Protein AF-A0A7C1BKJ1-F1 (afdb_monomer)

Foldseek 3Di:
DDPVVVVVVVVVVVVVVVVVVVVVVVVVVVVVQQDFDKDKDDWDWDDPVPPDIDIDIDIDGPGPDDDDDD

Secondary structure (DSSP, 8-state):
--HHHHHHHHHHHHHHHHHHHHHHHHHHHHHHT----EEEEEEEEEE-SSS-EEEEEEEEE-SSS-----

Nearest PDB structures (foldseek):
  7z83-assembly1_L  TM=3.908E-01  e=3.676E+00  Escherichia coli BL21(DE3)
  8y3q-assembly1_A  TM=4.339E-01  e=9.880E+00  African swine fever virus

Sequence (70 aa):
MSTVVTTLIILVVSVLLATVVTFYAINVTTTRVQEESLQVTKLHIWHNGTTFAEAAFLIINTGGRDVVLD

Radius of gyration: 27.25 Å; Cα contacts (8 Å, |Δi|>4): 58; chains: 1; bounding box: 51×19×78 Å

Solvent-accessible surface area (backbone atoms only — not comparable to full-atom values): 4393 Å² total; per-residue (Å²): 136,58,72,68,57,56,54,51,51,53,50,53,54,50,54,56,52,52,51,54,53,49,54,48,53,48,53,54,49,64,60,66,68,48,42,78,35,76,46,79,43,77,75,48,77,50,69,73,89,78,87,50,73,51,74,49,66,46,77,41,80,75,32,79,51,91,82,86,88,129

pLDDT: mean 88.62, std 8.31, range [63.19, 98.12]

Structure (mmCIF, N/CA/C/O backbone):
data_AF-A0A7C1BKJ1-F1
#
_entry.id   AF-A0A7C1BKJ1-F1
#
loop_
_atom_site.group_PDB
_atom_site.id
_atom_site.type_symbol
_atom_site.label_atom_id
_atom_site.label_alt_id
_atom_site.label_comp_id
_atom_site.label_asym_id
_atom_site.label_entity_id
_atom_site.label_seq_id
_atom_site.pdbx_PDB_ins_code
_atom_site.Cartn_x
_atom_site.Cartn_y
_atom_site.Cartn_z
_atom_site.occupancy
_atom_site.B_iso_or_equiv
_atom_site.auth_seq_id
_atom_site.auth_comp_id
_atom_site.auth_asym_id
_atom_site.auth_atom_id
_atom_site.pdbx_PDB_model_num
ATOM 1 N N . MET A 1 1 ? -27.658 -10.885 36.854 1.00 63.19 1 MET A N 1
ATOM 2 C CA . MET A 1 1 ? -26.632 -10.134 36.094 1.00 63.19 1 MET A CA 1
ATOM 3 C C . MET A 1 1 ? -27.035 -8.661 36.107 1.00 63.19 1 MET A C 1
ATOM 5 O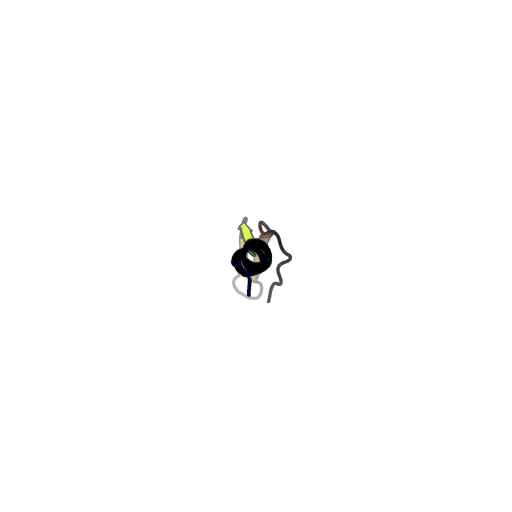 O . MET A 1 1 ? -28.200 -8.394 35.850 1.00 63.19 1 MET A O 1
ATOM 9 N N . SER A 1 2 ? -26.152 -7.732 36.484 1.00 85.25 2 SER A N 1
ATOM 10 C CA . SER A 1 2 ? -26.481 -6.296 36.602 1.00 85.25 2 SER A CA 1
ATOM 11 C C . SER A 1 2 ? -26.377 -5.587 35.249 1.00 85.25 2 SER A C 1
ATOM 13 O O . SER A 1 2 ?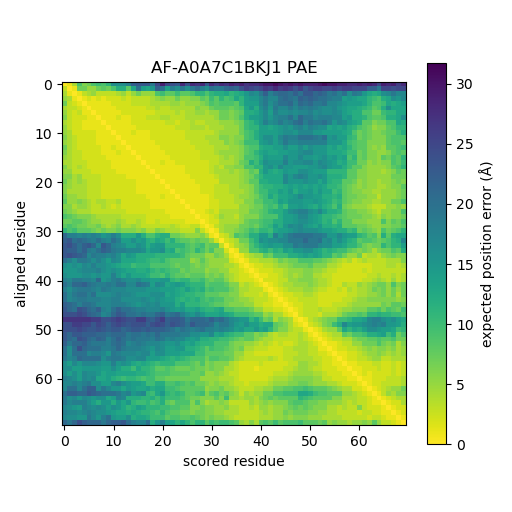 -25.452 -5.870 34.488 1.00 85.25 2 SER A O 1
ATOM 15 N N . THR A 1 3 ? -27.281 -4.640 34.977 1.00 91.56 3 THR A N 1
ATOM 16 C CA . THR A 1 3 ? -27.294 -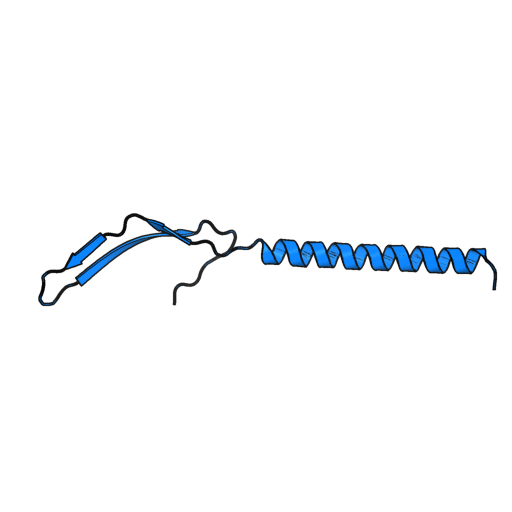3.805 33.761 1.00 91.56 3 THR A CA 1
ATOM 17 C C . THR A 1 3 ? -25.942 -3.135 33.511 1.00 91.56 3 THR A C 1
ATOM 19 O O . THR A 1 3 ? -25.464 -3.145 32.378 1.00 91.56 3 THR A O 1
ATOM 22 N N 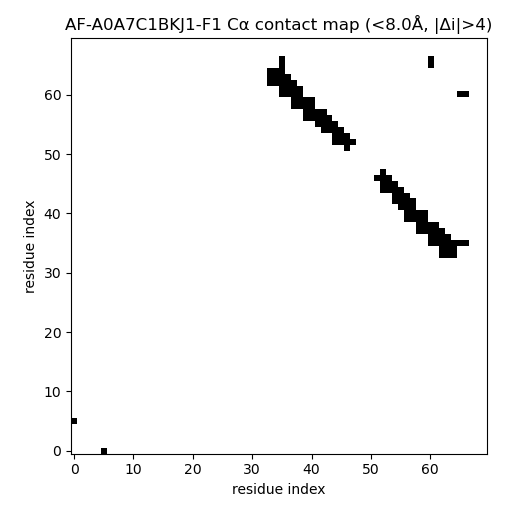. VAL A 1 4 ? -25.280 -2.685 34.581 1.00 94.25 4 VAL A N 1
ATOM 23 C CA . VAL A 1 4 ? -23.941 -2.072 34.574 1.00 94.25 4 VAL A CA 1
ATOM 24 C C . VAL A 1 4 ? -22.879 -3.014 33.996 1.00 94.25 4 VAL A C 1
ATOM 26 O O . VAL A 1 4 ? -22.044 -2.610 33.186 1.00 94.25 4 VAL A O 1
ATOM 29 N N . VAL A 1 5 ? -22.925 -4.293 34.373 1.00 95.06 5 VAL A N 1
ATOM 30 C CA . VAL A 1 5 ? -21.957 -5.300 33.914 1.00 95.06 5 VAL A CA 1
ATOM 31 C C . VAL A 1 5 ? -22.132 -5.551 32.420 1.00 95.06 5 VAL A C 1
ATOM 33 O O . VAL A 1 5 ? -21.157 -5.547 31.676 1.00 95.06 5 VAL A O 1
ATOM 36 N N . THR A 1 6 ? -23.373 -5.682 31.952 1.00 94.94 6 THR A N 1
ATOM 37 C CA . THR A 1 6 ? -23.672 -5.796 30.517 1.00 94.94 6 THR A CA 1
ATOM 38 C C . THR A 1 6 ? -23.206 -4.575 29.727 1.00 94.94 6 THR A C 1
ATOM 40 O O . THR A 1 6 ? -22.608 -4.745 28.668 1.00 94.94 6 THR A O 1
ATOM 43 N N . THR A 1 7 ? -23.393 -3.354 30.240 1.00 94.56 7 THR A N 1
ATOM 44 C CA . THR A 1 7 ? -22.913 -2.142 29.554 1.00 94.56 7 THR A CA 1
ATOM 45 C C . THR A 1 7 ? -21.388 -2.068 29.481 1.00 94.56 7 THR A C 1
ATOM 47 O O . THR A 1 7 ? -20.852 -1.683 28.446 1.00 94.56 7 THR A O 1
ATOM 50 N N . LEU A 1 8 ? -20.678 -2.495 30.531 1.00 95.44 8 LEU A N 1
ATOM 51 C CA . LEU A 1 8 ? -19.212 -2.566 30.541 1.00 95.44 8 LEU A CA 1
ATOM 52 C C . LEU A 1 8 ? -18.683 -3.599 29.543 1.00 95.44 8 LEU A C 1
ATOM 54 O O . LEU A 1 8 ? -17.732 -3.317 28.821 1.00 95.44 8 LEU A O 1
ATOM 58 N N . ILE A 1 9 ? -19.316 -4.771 29.466 1.00 94.69 9 ILE A N 1
ATOM 59 C CA . ILE A 1 9 ? -18.930 -5.818 28.512 1.00 94.69 9 ILE A CA 1
ATOM 60 C C . ILE A 1 9 ? -19.070 -5.304 27.077 1.00 94.69 9 ILE A C 1
ATOM 62 O O . ILE A 1 9 ? -18.132 -5.413 26.291 1.00 94.69 9 ILE A O 1
ATOM 66 N N . ILE A 1 10 ? -20.216 -4.703 26.745 1.00 95.19 10 ILE A N 1
ATOM 67 C CA . ILE A 1 10 ? -20.466 -4.168 25.400 1.00 95.19 10 ILE A CA 1
ATOM 68 C C . ILE A 1 10 ? -19.462 -3.057 25.071 1.00 95.19 10 ILE A C 1
ATOM 70 O O . ILE A 1 10 ? -18.898 -3.046 23.976 1.00 95.19 10 ILE A O 1
ATOM 74 N N . LEU A 1 11 ? -19.186 -2.166 26.028 1.00 96.44 11 LEU A N 1
ATOM 75 C CA . LEU A 1 11 ? -18.213 -1.091 25.856 1.00 96.44 11 LEU A CA 1
ATOM 76 C C . LEU A 1 11 ? -16.823 -1.648 25.530 1.00 96.44 11 LEU A C 1
ATOM 78 O O . LEU A 1 11 ? -16.235 -1.267 24.519 1.00 96.44 11 LEU A O 1
ATOM 82 N N . VAL A 1 12 ? -16.317 -2.587 26.330 1.00 97.88 12 VAL A N 1
ATOM 83 C CA . VAL A 1 12 ? -14.980 -3.162 26.127 1.00 97.88 12 VAL A CA 1
ATOM 84 C C . VAL A 1 12 ? -14.885 -3.872 24.778 1.00 97.88 12 VAL A C 1
ATOM 86 O O . VAL A 1 12 ? -13.940 -3.631 24.027 1.00 97.88 12 VAL A O 1
ATOM 89 N N . VAL A 1 13 ? -15.878 -4.694 24.429 1.00 97.50 13 VAL A N 1
ATOM 90 C CA . VAL A 1 13 ? -15.890 -5.409 23.1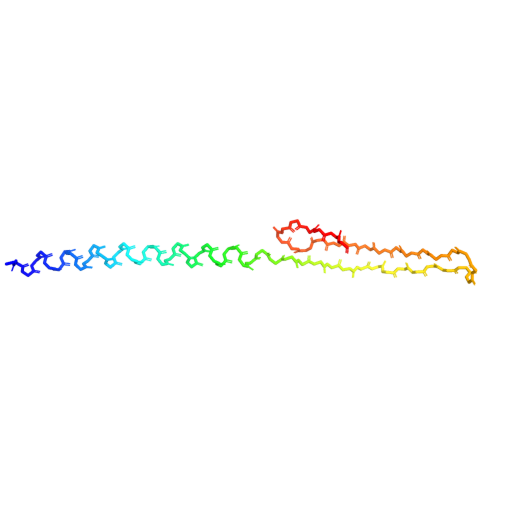44 1.00 97.50 13 VAL A CA 1
ATOM 91 C C . VAL A 1 13 ? -15.912 -4.426 21.973 1.00 97.50 13 VAL A C 1
ATOM 93 O O . VAL A 1 13 ? -15.164 -4.613 21.017 1.00 97.50 13 VAL A O 1
ATOM 96 N N . SER A 1 14 ? -16.701 -3.350 22.055 1.00 96.69 14 SER A N 1
ATOM 97 C CA . SER A 1 14 ? -16.775 -2.346 20.987 1.00 96.69 14 SER A CA 1
ATOM 98 C C . SER A 1 14 ? -15.440 -1.631 20.749 1.00 96.69 14 SER A C 1
ATOM 100 O O . SER A 1 14 ? -15.027 -1.471 19.601 1.00 96.69 14 SER A O 1
ATOM 102 N N . VAL A 1 15 ? -14.718 -1.274 21.817 1.00 97.38 15 VAL A N 1
ATOM 103 C CA . VAL A 1 15 ? -13.415 -0.596 21.722 1.00 97.38 15 VAL A CA 1
ATOM 104 C C . VAL A 1 15 ? -12.345 -1.538 21.167 1.00 97.38 15 VAL A C 1
ATOM 106 O O . VAL A 1 15 ? -11.569 -1.154 20.287 1.00 97.38 15 VAL A O 1
ATOM 109 N N . LEU A 1 16 ? -12.322 -2.790 21.627 1.00 98.12 16 LEU A N 1
ATOM 110 C CA . LEU A 1 16 ? -11.391 -3.793 21.109 1.00 98.12 16 LEU A CA 1
ATOM 111 C C . LEU A 1 16 ? -11.630 -4.056 19.618 1.00 98.12 16 LEU A C 1
ATOM 113 O O . LEU A 1 16 ? -10.684 -4.085 18.836 1.00 98.12 16 LEU A O 1
ATOM 117 N N . LEU A 1 17 ? -12.889 -4.179 19.196 1.00 97.88 17 LEU A N 1
ATOM 118 C CA . LEU A 1 17 ? -13.208 -4.433 17.793 1.00 97.88 17 LEU A CA 1
ATOM 119 C C . LEU A 1 17 ? -12.878 -3.220 16.906 1.00 97.88 17 LEU A C 1
ATOM 121 O O . LEU A 1 17 ? -12.307 -3.382 15.828 1.00 97.88 17 LEU A O 1
ATOM 125 N N . ALA A 1 18 ? -13.168 -2.003 17.380 1.00 97.56 18 ALA A N 1
ATOM 126 C CA . ALA A 1 18 ? -12.875 -0.766 16.657 1.00 97.56 18 ALA A CA 1
ATOM 127 C C . ALA A 1 18 ? -11.372 -0.575 16.405 1.00 97.56 18 ALA A C 1
ATOM 129 O O . ALA A 1 18 ? -10.970 -0.198 15.301 1.00 97.56 18 ALA A O 1
ATOM 130 N N . THR A 1 19 ? -10.532 -0.867 17.400 1.00 97.50 19 THR A N 1
ATOM 131 C CA . THR A 1 19 ? -9.074 -0.750 17.249 1.00 97.50 19 THR A CA 1
ATOM 132 C C . THR A 1 19 ? -8.537 -1.759 16.236 1.00 97.50 19 THR A C 1
ATOM 134 O O . THR A 1 19 ? -7.810 -1.363 15.327 1.00 97.50 19 THR A O 1
ATOM 137 N N . VAL A 1 20 ? -8.955 -3.027 16.308 1.00 97.75 20 VAL A N 1
ATOM 138 C CA . VAL A 1 20 ? -8.533 -4.071 15.355 1.00 97.75 20 VAL A CA 1
ATOM 139 C C . VAL A 1 20 ? -8.915 -3.716 13.917 1.00 97.75 20 VAL A C 1
ATOM 141 O O . VAL A 1 20 ? -8.069 -3.793 13.026 1.00 97.75 20 VAL A O 1
ATOM 144 N N . VAL A 1 21 ? -10.156 -3.277 13.684 1.00 97.25 21 VAL A N 1
ATOM 145 C CA . VAL A 1 21 ? -10.618 -2.878 12.343 1.00 97.25 21 VAL A CA 1
ATOM 146 C C . VAL A 1 21 ? -9.827 -1.677 11.824 1.00 97.25 21 VAL A C 1
ATOM 148 O O . VAL A 1 21 ? -9.428 -1.665 10.661 1.00 97.25 21 VAL A O 1
ATOM 151 N N . THR A 1 22 ? -9.544 -0.698 12.685 1.00 96.44 22 THR A N 1
ATOM 152 C CA . THR A 1 22 ? -8.764 0.490 12.312 1.00 96.44 22 THR A CA 1
ATOM 153 C C . THR A 1 22 ? -7.331 0.119 11.936 1.00 96.44 22 THR A C 1
ATOM 155 O O . THR A 1 22 ? -6.860 0.516 10.873 1.00 96.44 22 THR A O 1
ATOM 158 N N . PHE A 1 23 ? -6.645 -0.691 12.749 1.00 96.81 23 PHE A N 1
ATOM 159 C CA . PHE A 1 23 ? -5.288 -1.149 12.436 1.00 96.81 23 PHE A CA 1
ATOM 160 C C . PHE A 1 23 ? -5.241 -1.991 11.162 1.00 96.81 23 PHE A C 1
ATOM 162 O O . PHE A 1 23 ? -4.330 -1.828 10.351 1.00 96.81 23 PHE A O 1
ATOM 169 N N . TYR A 1 24 ? -6.237 -2.852 10.946 1.00 95.88 24 TYR A N 1
ATOM 170 C CA . TYR A 1 24 ? -6.342 -3.620 9.710 1.00 95.88 24 TYR A CA 1
ATOM 171 C C . TYR A 1 24 ? -6.527 -2.708 8.490 1.00 95.88 24 TYR A C 1
ATOM 173 O O . TYR A 1 24 ? -5.797 -2.844 7.511 1.00 95.88 24 TYR A O 1
ATOM 181 N N . ALA A 1 25 ? -7.444 -1.741 8.559 1.00 95.31 25 ALA A N 1
ATOM 182 C CA . ALA A 1 25 ? -7.678 -0.788 7.476 1.00 95.31 25 ALA A CA 1
ATOM 183 C C . ALA A 1 25 ? -6.430 0.053 7.164 1.00 95.31 25 ALA A C 1
ATOM 185 O O . ALA A 1 25 ? -6.102 0.255 5.991 1.00 95.31 25 ALA A O 1
ATOM 186 N N . ILE A 1 26 ? -5.704 0.491 8.200 1.00 94.31 26 ILE A N 1
ATOM 187 C CA . ILE A 1 26 ? -4.422 1.189 8.049 1.00 94.31 26 ILE A CA 1
ATOM 188 C C . ILE A 1 26 ? -3.432 0.294 7.309 1.00 94.31 26 ILE A C 1
ATOM 190 O O . ILE A 1 26 ? -2.917 0.707 6.277 1.00 94.31 26 ILE A O 1
ATOM 194 N N . ASN A 1 27 ? -3.215 -0.937 7.773 1.00 90.94 27 ASN A N 1
ATOM 195 C CA . ASN A 1 27 ? -2.253 -1.851 7.157 1.00 90.94 27 ASN A CA 1
ATOM 196 C C . ASN A 1 27 ? -2.607 -2.187 5.702 1.00 90.94 27 ASN A C 1
ATOM 198 O O . ASN A 1 27 ? -1.725 -2.255 4.847 1.00 90.94 27 ASN A O 1
ATOM 202 N N . VAL A 1 28 ? -3.892 -2.370 5.392 1.00 88.31 28 VAL A N 1
ATOM 203 C CA . VAL A 1 28 ? -4.348 -2.607 4.014 1.00 88.31 28 VAL A CA 1
ATOM 204 C C . VAL A 1 28 ? -4.091 -1.385 3.137 1.00 88.31 28 VAL A C 1
ATOM 206 O O . VAL A 1 28 ? -3.612 -1.527 2.015 1.00 88.31 28 VAL A O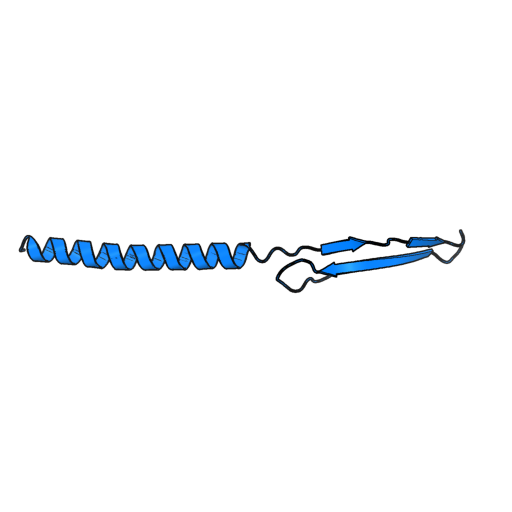 1
ATOM 209 N N . THR A 1 29 ? -4.366 -0.182 3.636 1.00 86.75 29 THR A N 1
ATOM 210 C CA . THR A 1 29 ? -4.165 1.046 2.856 1.00 86.75 29 THR A CA 1
ATOM 211 C C . THR A 1 29 ? -2.675 1.326 2.652 1.00 86.75 29 THR A C 1
ATOM 213 O O . THR A 1 29 ? -2.249 1.585 1.533 1.00 86.75 29 THR A O 1
ATOM 216 N N . THR A 1 30 ? -1.844 1.195 3.687 1.00 81.81 30 THR A N 1
ATOM 217 C CA . THR A 1 30 ? -0.397 1.461 3.595 1.00 81.81 30 THR A CA 1
ATOM 218 C C . THR A 1 30 ? 0.355 0.435 2.748 1.00 81.81 30 THR A C 1
ATOM 220 O O . THR A 1 30 ? 1.362 0.770 2.125 1.00 81.81 30 THR A O 1
ATOM 223 N N . THR A 1 31 ? -0.116 -0.813 2.681 1.00 77.44 31 THR A N 1
ATOM 224 C CA . THR A 1 31 ? 0.471 -1.830 1.792 1.00 77.44 31 THR A CA 1
ATOM 225 C C . THR A 1 31 ? 0.010 -1.687 0.347 1.00 77.44 31 THR A C 1
ATOM 227 O O . THR A 1 31 ? 0.800 -1.947 -0.554 1.00 77.44 31 THR A O 1
ATOM 230 N N . ARG A 1 32 ? -1.220 -1.219 0.101 1.00 68.44 32 ARG A N 1
ATOM 231 C CA . ARG A 1 32 ? -1.736 -1.004 -1.262 1.00 68.44 32 ARG A CA 1
ATOM 232 C C . ARG A 1 32 ? -1.308 0.307 -1.912 1.00 68.44 32 ARG A C 1
ATOM 234 O O . ARG A 1 32 ? -1.320 0.384 -3.129 1.00 68.44 32 ARG A O 1
ATOM 241 N N . VAL A 1 33 ? -0.897 1.299 -1.125 1.00 63.28 33 VAL A N 1
ATOM 242 C CA . VAL A 1 33 ? -0.348 2.575 -1.629 1.00 63.28 33 VAL A CA 1
ATOM 243 C C . VAL A 1 33 ? 1.111 2.443 -2.091 1.00 63.28 33 VAL A C 1
ATOM 245 O O . VAL A 1 33 ? 1.672 3.369 -2.668 1.00 63.28 33 VAL A O 1
ATOM 248 N N . GLN A 1 34 ? 1.747 1.288 -1.889 1.00 64.81 34 GLN A N 1
ATOM 249 C CA . GLN A 1 34 ? 3.065 1.008 -2.461 1.00 64.81 34 GLN A CA 1
ATOM 250 C C . GLN A 1 34 ? 2.913 0.608 -3.926 1.00 64.81 34 GLN A C 1
ATOM 252 O O . GLN A 1 34 ? 3.150 -0.536 -4.302 1.00 64.81 34 GLN A O 1
ATOM 257 N N . GLU A 1 35 ? 2.456 1.560 -4.733 1.00 69.75 35 GLU A N 1
ATOM 258 C CA . GLU A 1 35 ? 2.349 1.394 -6.171 1.00 69.75 35 GLU A CA 1
ATOM 259 C C . GLU A 1 35 ? 3.757 1.272 -6.757 1.00 69.75 35 GLU A C 1
ATOM 261 O O . GLU A 1 35 ? 4.619 2.139 -6.571 1.00 69.75 35 GLU A O 1
ATOM 266 N N . GLU A 1 36 ? 3.993 0.168 -7.457 1.00 74.12 36 GLU A N 1
ATOM 267 C CA . GLU A 1 36 ? 5.125 0.024 -8.360 1.00 74.12 36 GLU A CA 1
ATOM 268 C C . GLU A 1 36 ? 4.824 0.895 -9.577 1.00 74.12 36 GLU A C 1
ATOM 270 O O . GLU A 1 36 ? 3.987 0.571 -10.419 1.00 74.12 36 GLU A O 1
ATOM 275 N N . SER A 1 37 ? 5.460 2.060 -9.626 1.00 82.31 37 SER A N 1
ATOM 276 C CA . SER A 1 37 ? 5.261 3.031 -10.691 1.00 82.31 37 SER A CA 1
ATOM 277 C C . SER A 1 37 ? 6.587 3.247 -11.398 1.00 82.31 37 SER A C 1
ATOM 279 O O . SER A 1 37 ? 7.556 3.721 -10.803 1.00 82.31 37 SER A O 1
ATOM 281 N N . LEU A 1 38 ? 6.633 2.869 -12.672 1.00 87.50 38 LEU A N 1
ATOM 282 C CA . LEU A 1 38 ? 7.783 3.095 -13.531 1.00 87.50 38 LEU A CA 1
ATOM 283 C C . LEU A 1 38 ? 7.446 4.133 -14.588 1.00 87.50 38 LEU A C 1
ATOM 285 O O . LEU A 1 38 ? 6.465 4.008 -15.323 1.00 87.50 38 LEU A O 1
ATOM 289 N N . GLN A 1 39 ? 8.327 5.115 -14.721 1.00 90.56 39 GLN A N 1
ATOM 290 C CA . GLN A 1 39 ? 8.299 6.052 -15.825 1.00 90.56 39 GLN A CA 1
ATOM 291 C C . GLN A 1 39 ? 9.444 5.737 -16.787 1.00 90.56 39 GLN A C 1
ATOM 293 O O . GLN A 1 39 ? 10.621 5.854 -16.438 1.00 90.56 39 GLN A O 1
ATOM 298 N N . VAL A 1 40 ? 9.098 5.369 -18.021 1.00 91.00 40 VAL A N 1
ATOM 299 C CA . VAL A 1 40 ? 10.071 5.164 -19.100 1.00 91.00 40 VAL A CA 1
ATOM 300 C C . VAL A 1 40 ? 10.132 6.423 -19.954 1.00 91.00 40 VAL A C 1
ATOM 302 O O . VAL A 1 40 ? 9.119 6.888 -20.478 1.00 91.00 40 VAL A O 1
ATOM 305 N N . THR A 1 41 ? 11.321 7.003 -20.085 1.00 90.12 41 THR A N 1
ATOM 306 C CA . THR A 1 41 ? 11.542 8.237 -20.851 1.00 90.12 41 THR A CA 1
ATOM 307 C C . THR A 1 41 ? 12.780 8.116 -21.736 1.00 90.12 41 THR A C 1
ATOM 309 O O . THR A 1 41 ? 13.591 7.208 -21.568 1.00 90.12 41 THR A O 1
ATOM 312 N N . LYS A 1 42 ? 12.933 9.043 -22.693 1.00 88.25 42 LYS A N 1
ATOM 313 C CA . LYS A 1 42 ? 14.103 9.128 -23.590 1.00 88.25 42 LYS A CA 1
ATOM 314 C C . LYS A 1 42 ? 14.421 7.801 -24.298 1.00 88.25 42 LYS A C 1
ATOM 316 O O . LYS A 1 42 ? 15.549 7.323 -24.240 1.00 88.25 42 LYS A O 1
ATOM 321 N N . LEU A 1 43 ? 13.422 7.212 -24.955 1.00 89.62 43 LEU A N 1
ATOM 322 C CA . LEU A 1 43 ? 13.620 6.000 -25.746 1.00 89.62 43 LEU A CA 1
ATOM 323 C C . LEU A 1 43 ? 14.355 6.336 -27.046 1.00 89.62 43 LEU A C 1
ATOM 325 O O . LEU A 1 43 ? 13.924 7.216 -27.793 1.00 89.62 43 LEU A O 1
ATOM 329 N N . HIS A 1 44 ? 15.435 5.618 -27.325 1.00 91.31 44 HIS A N 1
ATOM 330 C CA . HIS A 1 44 ? 16.151 5.693 -28.590 1.00 91.31 44 HIS A CA 1
ATOM 331 C C . HIS A 1 44 ? 16.526 4.285 -29.038 1.00 91.31 44 HIS A C 1
ATOM 333 O O . HIS A 1 44 ? 17.058 3.494 -28.263 1.00 91.31 44 HIS A O 1
ATOM 339 N N . ILE A 1 45 ? 16.211 3.976 -30.292 1.00 89.69 45 ILE A N 1
ATOM 340 C CA . ILE A 1 45 ? 16.524 2.704 -30.929 1.00 89.69 45 ILE A CA 1
ATOM 341 C C . ILE A 1 45 ? 17.430 3.000 -32.119 1.00 89.69 45 ILE A C 1
ATOM 343 O O . ILE A 1 45 ? 17.096 3.835 -32.962 1.00 89.69 45 ILE A O 1
ATOM 347 N N . TRP A 1 46 ? 18.550 2.295 -32.198 1.00 91.81 46 TRP A N 1
ATOM 348 C CA . TRP A 1 46 ? 19.462 2.319 -33.333 1.00 91.81 46 TRP A CA 1
ATOM 349 C C . TRP A 1 46 ? 19.498 0.941 -33.976 1.00 91.81 46 TRP A C 1
ATOM 351 O O . TRP A 1 46 ? 19.523 -0.076 -33.288 1.00 91.81 46 TRP A O 1
ATOM 361 N N . HIS A 1 47 ? 19.523 0.898 -35.305 1.00 87.62 47 HIS A N 1
ATOM 362 C CA . HIS A 1 47 ? 19.693 -0.349 -36.045 1.00 87.62 47 HIS A CA 1
ATOM 363 C C . HIS A 1 47 ? 20.555 -0.113 -37.287 1.00 87.62 47 HIS A C 1
ATOM 365 O O . HIS A 1 47 ? 20.490 0.963 -37.886 1.00 87.62 47 HIS A O 1
ATOM 371 N N . ASN A 1 48 ? 21.347 -1.112 -37.681 1.00 86.19 48 ASN A N 1
ATOM 372 C CA . ASN A 1 48 ? 22.163 -1.060 -38.904 1.00 86.19 48 ASN A CA 1
ATOM 373 C C . ASN A 1 48 ? 21.594 -1.913 -40.059 1.00 86.19 48 ASN A C 1
ATOM 375 O O . ASN A 1 48 ? 22.287 -2.160 -41.045 1.00 86.19 48 ASN A O 1
ATOM 379 N N . GLY A 1 49 ? 20.361 -2.414 -39.915 1.00 80.44 49 GLY A N 1
ATOM 380 C CA . GLY A 1 49 ? 19.650 -3.202 -40.928 1.00 80.44 49 GLY A CA 1
ATOM 381 C C . GLY A 1 49 ? 20.182 -4.618 -41.185 1.00 80.44 49 GLY A C 1
ATOM 382 O O . GLY A 1 49 ? 19.634 -5.303 -42.043 1.00 80.44 49 GLY A O 1
ATOM 383 N N . THR A 1 50 ? 21.226 -5.073 -40.483 1.00 82.12 50 THR A N 1
ATOM 384 C CA . THR A 1 50 ? 21.865 -6.377 -40.752 1.00 82.12 50 THR A CA 1
ATOM 385 C C . THR A 1 50 ? 22.116 -7.196 -39.489 1.00 82.12 50 THR A C 1
ATOM 387 O O . THR A 1 50 ? 21.566 -8.285 -39.364 1.00 82.12 50 THR A O 1
ATOM 390 N N . THR A 1 51 ? 22.921 -6.700 -38.548 1.00 84.25 51 THR A N 1
ATOM 391 C CA . THR A 1 51 ? 23.407 -7.508 -37.410 1.00 84.25 51 THR A CA 1
ATOM 392 C C . THR A 1 51 ? 23.286 -6.830 -36.053 1.00 84.25 51 THR A C 1
ATOM 394 O O . THR A 1 51 ? 23.392 -7.512 -35.039 1.00 84.25 51 THR A O 1
ATOM 397 N N . PHE A 1 52 ? 23.069 -5.514 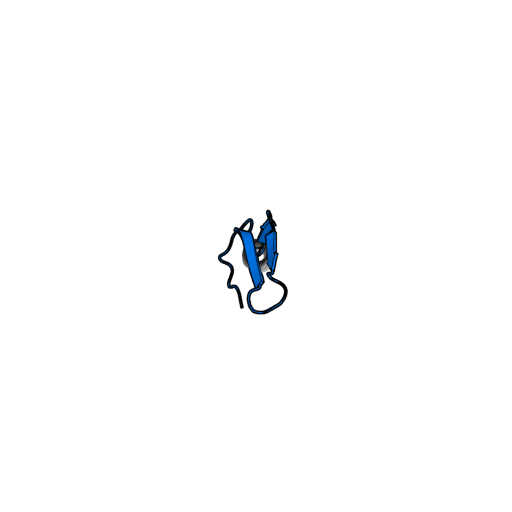-36.011 1.00 82.31 52 PHE A N 1
ATOM 398 C CA . PHE A 1 52 ? 23.012 -4.766 -34.758 1.00 82.31 52 PHE A CA 1
ATOM 399 C C . PHE A 1 52 ? 21.714 -3.979 -34.645 1.00 82.31 52 PHE A C 1
ATOM 401 O O . PHE A 1 52 ? 21.352 -3.205 -35.538 1.00 82.31 52 PHE A O 1
ATOM 408 N N . ALA A 1 53 ? 21.048 -4.179 -33.514 1.00 88.06 53 ALA A N 1
ATOM 409 C CA . ALA A 1 53 ? 19.952 -3.365 -33.032 1.00 88.06 53 ALA A CA 1
ATOM 410 C C . ALA A 1 53 ? 20.178 -3.127 -31.537 1.00 88.06 53 ALA A C 1
ATOM 412 O O . ALA A 1 53 ? 20.315 -4.077 -30.770 1.00 88.06 53 ALA A O 1
ATOM 413 N N . GLU A 1 54 ? 20.239 -1.863 -31.142 1.00 90.06 54 GLU A N 1
ATOM 414 C CA . GLU A 1 54 ? 20.431 -1.443 -29.758 1.00 90.06 54 GLU A CA 1
ATOM 415 C C . GLU A 1 54 ? 19.306 -0.492 -29.370 1.00 90.06 54 GLU A C 1
ATOM 417 O O . GLU A 1 54 ? 18.905 0.375 -30.149 1.00 90.06 54 GLU A O 1
ATOM 422 N N . ALA A 1 55 ? 18.795 -0.649 -28.154 1.00 89.75 55 ALA A N 1
ATOM 423 C CA . ALA A 1 55 ? 17.807 0.244 -27.577 1.00 89.75 55 ALA A CA 1
ATOM 424 C C . ALA A 1 55 ? 18.345 0.790 -26.257 1.00 89.75 55 ALA A C 1
ATOM 426 O O . ALA A 1 55 ? 18.787 0.030 -25.397 1.00 89.75 55 ALA A O 1
ATOM 427 N N . ALA A 1 56 ? 18.281 2.107 -26.095 1.00 90.31 56 ALA A N 1
ATOM 428 C CA . ALA A 1 56 ? 18.523 2.771 -24.826 1.00 90.31 56 ALA A CA 1
ATOM 429 C C . ALA A 1 56 ? 17.251 3.482 -24.379 1.00 90.31 56 ALA A C 1
ATOM 431 O O . ALA A 1 56 ? 16.550 4.119 -25.167 1.00 90.31 56 ALA A O 1
ATOM 432 N N . PHE A 1 57 ? 16.961 3.379 -23.092 1.00 92.88 57 PHE A N 1
ATOM 433 C CA . PHE A 1 57 ? 15.848 4.060 -22.458 1.00 92.88 57 PHE A CA 1
ATOM 434 C C . PHE A 1 57 ? 16.209 4.354 -21.009 1.00 92.88 57 PHE A C 1
ATOM 436 O O . PHE A 1 57 ? 16.987 3.637 -20.380 1.00 92.88 57 PHE A O 1
ATOM 443 N N . LEU A 1 58 ? 15.659 5.445 -20.490 1.00 91.44 58 LEU A N 1
ATOM 444 C CA . LEU A 1 58 ? 15.802 5.816 -19.094 1.00 91.44 58 LEU A CA 1
ATOM 445 C C . LEU A 1 58 ? 14.578 5.311 -18.336 1.00 91.44 58 LEU A C 1
ATOM 447 O O . LEU A 1 58 ? 13.457 5.730 -18.628 1.00 91.44 58 LEU A O 1
ATOM 451 N N . ILE A 1 59 ? 14.805 4.447 -17.351 1.00 91.94 59 ILE A N 1
ATOM 452 C CA . ILE A 1 59 ? 13.777 3.996 -16.413 1.00 91.94 59 ILE A CA 1
ATOM 453 C C . ILE A 1 59 ? 13.951 4.778 -15.117 1.00 91.94 59 ILE A C 1
ATOM 455 O O . ILE A 1 59 ? 15.045 4.816 -14.553 1.00 91.94 59 ILE A O 1
ATOM 459 N N . ILE A 1 60 ? 12.873 5.392 -14.643 1.00 91.31 60 ILE A N 1
ATOM 460 C CA . ILE A 1 60 ? 12.821 6.045 -13.337 1.00 91.31 60 ILE A CA 1
ATOM 461 C C . ILE A 1 60 ? 11.760 5.327 -12.511 1.00 91.31 60 ILE A C 1
ATOM 463 O O . ILE A 1 60 ? 10.609 5.229 -12.935 1.00 91.31 60 ILE A O 1
ATOM 467 N N . ASN A 1 61 ? 12.150 4.836 -11.335 1.00 89.69 61 ASN A N 1
ATOM 468 C CA . ASN A 1 61 ? 11.198 4.347 -10.350 1.00 89.69 61 ASN A CA 1
ATOM 469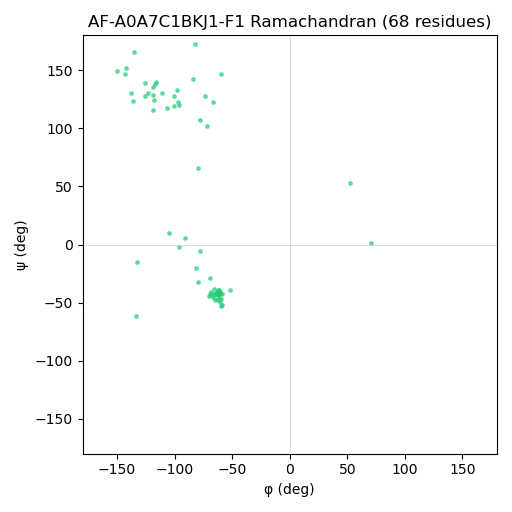 C C . ASN A 1 61 ? 10.579 5.549 -9.633 1.00 89.69 61 ASN A C 1
ATOM 471 O O . ASN A 1 61 ? 11.247 6.237 -8.861 1.00 89.69 61 ASN A O 1
ATOM 475 N N . THR A 1 62 ? 9.321 5.827 -9.956 1.00 88.44 62 THR A N 1
ATOM 476 C CA . THR A 1 62 ? 8.502 6.872 -9.332 1.00 88.44 62 THR A CA 1
ATOM 477 C C . THR A 1 62 ? 7.614 6.314 -8.220 1.00 88.44 62 THR A C 1
ATOM 479 O O . THR A 1 62 ? 6.884 7.072 -7.585 1.00 88.44 62 THR A O 1
ATOM 482 N N . GLY A 1 63 ? 7.659 4.998 -7.995 1.00 85.31 63 GLY A N 1
ATOM 483 C CA . GLY A 1 63 ? 6.933 4.296 -6.948 1.00 85.31 63 GLY A CA 1
ATOM 484 C C . GLY A 1 63 ? 7.622 4.350 -5.585 1.00 85.31 63 GLY A C 1
ATOM 485 O O . GLY A 1 63 ? 8.753 4.808 -5.433 1.00 85.31 63 GLY A O 1
ATOM 486 N N . GLY A 1 64 ? 6.918 3.853 -4.568 1.00 82.00 64 GLY A N 1
ATOM 487 C CA . GLY A 1 64 ? 7.407 3.795 -3.182 1.00 82.00 64 GLY A CA 1
ATOM 488 C C . GLY A 1 64 ? 8.140 2.499 -2.813 1.00 82.00 64 GLY A C 1
ATOM 489 O O . GLY A 1 64 ? 8.439 2.293 -1.637 1.00 82.00 64 GLY A O 1
ATOM 490 N N . ARG A 1 65 ? 8.368 1.603 -3.779 1.00 82.38 65 ARG A N 1
ATOM 491 C CA . ARG A 1 65 ? 8.895 0.243 -3.587 1.00 82.38 65 ARG A CA 1
ATOM 492 C C . ARG A 1 65 ? 9.849 -0.126 -4.725 1.00 82.38 65 ARG A C 1
ATOM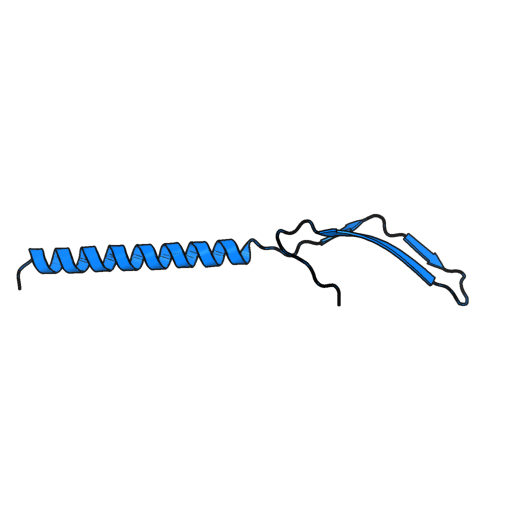 494 O O . ARG A 1 65 ? 9.718 0.399 -5.828 1.00 82.38 65 ARG A O 1
ATOM 501 N N . ASP A 1 66 ? 10.814 -0.999 -4.445 1.00 87.19 66 ASP A N 1
ATOM 502 C CA . ASP A 1 66 ? 11.744 -1.529 -5.449 1.00 87.19 66 ASP A CA 1
ATOM 503 C C . ASP A 1 66 ? 10.995 -2.261 -6.568 1.00 87.19 66 ASP A C 1
ATOM 505 O O . ASP A 1 66 ? 9.970 -2.890 -6.317 1.00 87.19 66 ASP A O 1
ATOM 509 N N . VAL A 1 67 ? 11.523 -2.199 -7.792 1.00 87.25 67 VAL A N 1
ATOM 510 C CA . VAL A 1 67 ? 10.917 -2.840 -8.966 1.00 87.25 67 VAL A CA 1
ATOM 511 C C . VAL A 1 67 ? 11.879 -3.867 -9.550 1.00 87.25 67 VAL A C 1
ATOM 513 O O . VAL A 1 67 ? 13.071 -3.595 -9.704 1.00 87.25 67 VAL A O 1
ATOM 516 N N . VAL A 1 68 ? 11.350 -5.043 -9.884 1.00 88.31 68 VAL A N 1
ATOM 517 C CA . VAL A 1 68 ? 12.070 -6.101 -10.598 1.00 88.31 68 VAL A CA 1
ATOM 518 C C . VAL A 1 68 ? 11.717 -6.016 -12.081 1.00 88.31 68 VAL A C 1
ATOM 520 O O . VAL A 1 68 ? 10.548 -5.882 -12.433 1.00 88.31 68 VAL A O 1
ATOM 523 N N . LEU A 1 69 ? 12.735 -6.073 -12.940 1.00 86.81 69 LEU A N 1
ATOM 524 C CA . LEU A 1 69 ? 12.579 -6.176 -14.391 1.00 86.81 69 LEU A CA 1
ATOM 525 C C . LEU A 1 69 ? 12.807 -7.642 -14.781 1.00 86.81 69 LEU A C 1
ATOM 527 O O . LEU A 1 69 ? 13.891 -8.161 -14.507 1.00 86.81 69 LEU A O 1
ATOM 531 N N . ASP A 1 70 ? 11.796 -8.275 -15.376 1.00 84.94 70 ASP A N 1
ATOM 532 C CA . ASP A 1 70 ? 11.819 -9.646 -15.917 1.00 84.94 70 ASP A CA 1
ATOM 533 C C . ASP A 1 70 ? 11.638 -9.615 -17.443 1.00 84.94 70 ASP A C 1
ATOM 535 O O . ASP A 1 70 ? 10.815 -8.789 -17.915 1.00 84.94 70 ASP A O 1
#

Mean predicted aligned error: 9.07 Å